Protein AF-K1SWU2-F1 (afdb_monomer_lite)

pLDDT: mean 94.84, std 8.04, range [59.47, 98.75]

InterPro domains:
  IPR012131 Histidinol dehydrogenase [PF00815] (1-43)

Structure (mmCIF, N/CA/C/O backbone):
data_AF-K1SWU2-F1
#
_entry.id   AF-K1SWU2-F1
#
loop_
_atom_site.group_PDB
_atom_site.id
_atom_site.type_symbol
_atom_site.label_atom_id
_atom_site.label_alt_id
_atom_site.label_comp_id
_atom_site.label_asym_id
_atom_site.label_entity_id
_atom_site.label_seq_id
_atom_site.pdbx_PDB_ins_code
_atom_site.Cartn_x
_atom_site.Cartn_y
_atom_site.Cartn_z
_atom_site.occupancy
_atom_site.B_iso_or_equiv
_atom_site.auth_seq_id
_atom_site.auth_comp_id
_atom_site.auth_asym_id
_atom_site.auth_atom_id
_atom_site.pdbx_PDB_model_num
ATOM 1 N N . ASP A 1 1 ? 23.758 -9.026 -23.270 1.00 59.47 1 ASP A N 1
ATOM 2 C CA . ASP A 1 1 ? 22.375 -8.524 -23.322 1.00 59.47 1 ASP A CA 1
ATOM 3 C C . ASP A 1 1 ? 22.237 -7.379 -22.318 1.00 59.47 1 ASP A C 1
ATOM 5 O O . ASP A 1 1 ? 22.821 -7.493 -21.246 1.00 59.47 1 ASP A O 1
ATOM 9 N N . PHE A 1 2 ? 21.574 -6.270 -22.666 1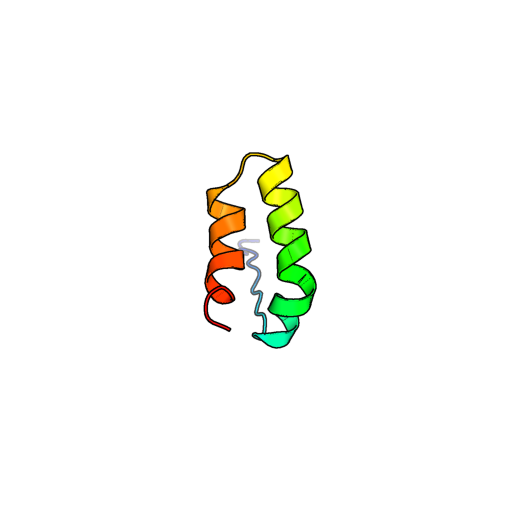.00 86.38 2 PHE A N 1
ATOM 10 C CA . PHE A 1 2 ? 21.554 -5.011 -21.883 1.00 86.38 2 PHE A CA 1
ATOM 11 C C . PHE A 1 2 ? 20.116 -4.548 -21.586 1.00 86.38 2 PHE A C 1
ATOM 13 O O . PHE A 1 2 ? 19.720 -3.427 -21.906 1.00 86.38 2 PHE A O 1
ATOM 20 N N . VAL A 1 3 ? 19.313 -5.427 -20.983 1.00 89.25 3 VAL A N 1
ATOM 21 C CA . VAL A 1 3 ? 17.895 -5.167 -20.686 1.00 89.25 3 VAL A CA 1
ATOM 22 C C . VAL A 1 3 ? 17.685 -4.902 -19.196 1.00 89.25 3 VAL A C 1
ATOM 24 O O . VAL A 1 3 ? 18.117 -5.681 -18.347 1.00 89.25 3 VAL A O 1
ATOM 27 N N . LYS A 1 4 ? 16.953 -3.828 -18.874 1.00 92.12 4 LYS A N 1
ATOM 28 C CA . LYS A 1 4 ? 16.441 -3.559 -17.521 1.00 92.12 4 LYS A CA 1
ATOM 29 C C . LYS A 1 4 ? 15.013 -4.082 -17.401 1.00 92.12 4 LYS A C 1
ATOM 31 O O . LYS A 1 4 ? 14.186 -3.797 -18.263 1.00 92.12 4 LYS A O 1
ATOM 36 N N . LYS A 1 5 ? 14.718 -4.812 -16.324 1.00 93.69 5 LYS A N 1
ATOM 37 C CA . LYS A 1 5 ? 13.361 -5.281 -16.016 1.00 93.69 5 LYS A CA 1
ATOM 38 C C . LYS A 1 5 ? 12.712 -4.339 -15.010 1.00 93.69 5 LYS A C 1
ATOM 40 O O . LYS A 1 5 ? 13.282 -4.069 -13.957 1.00 93.69 5 LYS A O 1
ATOM 45 N N . SER A 1 6 ? 11.523 -3.859 -15.341 1.00 95.69 6 SER A N 1
ATOM 46 C CA . SER A 1 6 ? 10.707 -3.018 -14.469 1.00 95.69 6 SER A CA 1
ATOM 47 C C . SER A 1 6 ? 9.286 -3.557 -14.433 1.00 95.69 6 SER A C 1
ATOM 49 O O . SER A 1 6 ? 8.812 -4.139 -15.408 1.00 95.69 6 SER A O 1
ATOM 51 N N . SER A 1 7 ? 8.624 -3.349 -13.301 1.00 95.50 7 SER A N 1
ATOM 52 C CA . SER A 1 7 ? 7.260 -3.808 -13.051 1.00 95.50 7 SER A CA 1
ATOM 53 C C . SER A 1 7 ? 6.333 -2.606 -12.927 1.00 95.50 7 SER A C 1
ATOM 55 O O . SER A 1 7 ? 6.714 -1.588 -12.352 1.00 95.50 7 SER A O 1
ATOM 57 N N . PHE A 1 8 ? 5.107 -2.743 -13.421 1.00 96.06 8 PHE A N 1
ATOM 58 C CA . PHE A 1 8 ? 4.035 -1.774 -13.214 1.00 96.06 8 PHE A CA 1
ATOM 59 C C . PHE A 1 8 ? 2.894 -2.445 -12.450 1.00 96.06 8 PHE A C 1
ATOM 61 O O . PHE A 1 8 ? 2.511 -3.566 -12.781 1.00 96.06 8 PHE A O 1
ATOM 68 N N . ILE A 1 9 ? 2.365 -1.773 -11.426 1.00 95.88 9 ILE A N 1
ATOM 69 C CA . ILE A 1 9 ? 1.243 -2.266 -10.622 1.00 95.88 9 ILE A CA 1
ATOM 70 C C . ILE A 1 9 ? 0.250 -1.125 -10.433 1.00 95.88 9 ILE A C 1
ATOM 72 O O . ILE A 1 9 ? 0.635 0.007 -10.141 1.00 95.88 9 ILE A O 1
ATOM 76 N N . TYR A 1 10 ? -1.033 -1.441 -10.581 1.00 96.69 10 TYR A N 1
ATOM 77 C CA . TYR A 1 10 ? -2.129 -0.499 -10.429 1.00 96.69 10 TYR A CA 1
ATOM 78 C C . TYR A 1 10 ? -3.283 -1.146 -9.662 1.00 96.69 10 TYR A C 1
ATOM 80 O O . TYR A 1 10 ? -3.618 -2.304 -9.902 1.00 96.69 10 TYR A O 1
ATOM 88 N N . TYR A 1 11 ? -3.906 -0.376 -8.768 1.00 97.12 11 TYR A N 1
ATOM 89 C CA . TYR A 1 11 ? -5.105 -0.775 -8.039 1.00 97.12 11 TYR A CA 1
ATOM 90 C C . TYR A 1 11 ? -6.223 0.233 -8.277 1.00 97.12 11 TYR A C 1
ATOM 92 O O . TYR A 1 11 ? -6.028 1.440 -8.125 1.00 97.12 11 TYR A O 1
ATOM 100 N N . THR A 1 12 ? -7.423 -0.273 -8.563 1.00 97.44 12 THR A N 1
ATOM 101 C CA . THR A 1 12 ? -8.639 0.524 -8.383 1.00 97.44 12 THR A CA 1
ATOM 102 C C . THR A 1 12 ? -8.878 0.755 -6.891 1.00 97.44 12 THR A C 1
ATOM 104 O O . THR A 1 12 ? -8.371 0.019 -6.040 1.00 97.44 12 THR A O 1
ATOM 107 N N . ARG A 1 13 ? -9.687 1.765 -6.555 1.00 95.56 13 ARG A N 1
ATOM 108 C CA . ARG 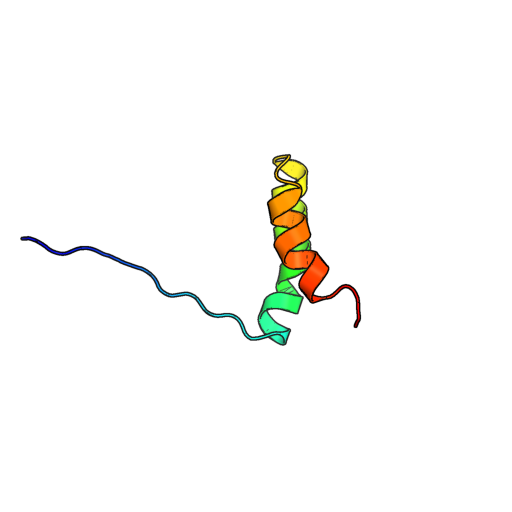A 1 13 ? -10.035 2.057 -5.158 1.00 95.56 13 ARG A CA 1
ATOM 109 C C . ARG A 1 13 ? -10.680 0.857 -4.453 1.00 95.56 13 ARG A C 1
ATOM 111 O O . ARG A 1 13 ? -10.272 0.537 -3.344 1.00 95.56 13 ARG A O 1
ATOM 118 N N . ASP A 1 14 ? -11.628 0.183 -5.111 1.00 97.25 14 ASP A N 1
ATOM 119 C CA . ASP A 1 14 ? -12.308 -1.014 -4.584 1.00 97.25 14 ASP A CA 1
ATOM 120 C C . ASP A 1 14 ? -11.331 -2.180 -4.367 1.00 97.25 14 ASP A C 1
ATOM 122 O O . ASP A 1 14 ? -11.308 -2.791 -3.300 1.00 97.25 14 ASP A O 1
ATOM 126 N N . ALA A 1 15 ? -10.457 -2.448 -5.344 1.00 98.12 15 ALA A N 1
ATOM 127 C CA . ALA A 1 15 ? -9.471 -3.517 -5.227 1.00 98.12 15 ALA A CA 1
ATOM 128 C C . ALA A 1 15 ? -8.475 -3.257 -4.088 1.00 98.12 15 ALA A C 1
ATOM 130 O O . ALA A 1 15 ? -8.189 -4.173 -3.320 1.00 98.12 15 ALA A O 1
ATOM 131 N N . LEU A 1 16 ? -7.981 -2.018 -3.944 1.00 97.62 16 LEU A N 1
ATOM 132 C CA . LEU A 1 16 ? -7.111 -1.652 -2.825 1.00 97.62 16 LEU A CA 1
ATOM 133 C C . LEU A 1 16 ? -7.863 -1.759 -1.494 1.00 97.62 16 LEU A C 1
ATOM 135 O O . LEU A 1 16 ? -7.314 -2.296 -0.538 1.00 97.62 16 LEU A O 1
ATOM 139 N N . GLY A 1 17 ? -9.125 -1.322 -1.447 1.00 97.25 17 GLY A N 1
ATOM 140 C CA . GLY A 1 17 ? -9.972 -1.394 -0.256 1.00 97.25 17 GLY A CA 1
ATOM 141 C C . GLY A 1 17 ? -10.100 -2.808 0.312 1.00 97.25 17 GLY A C 1
ATOM 142 O O . GLY A 1 17 ? -10.018 -2.986 1.524 1.00 97.25 17 GLY A O 1
ATOM 143 N N . LYS A 1 18 ? -10.195 -3.825 -0.555 1.00 97.88 18 LYS A N 1
ATOM 144 C CA . LYS A 1 18 ? -10.287 -5.243 -0.153 1.00 97.88 18 LYS A CA 1
ATOM 145 C C . LYS A 1 18 ? -9.032 -5.786 0.532 1.00 97.88 18 LYS A C 1
ATOM 147 O O . LYS A 1 18 ? -9.127 -6.775 1.251 1.00 97.88 18 LYS A O 1
ATOM 152 N N . VAL A 1 19 ? -7.866 -5.181 0.297 1.00 97.75 19 VAL A N 1
ATOM 153 C CA . VAL A 1 19 ? -6.575 -5.672 0.817 1.00 97.75 19 VAL A CA 1
ATOM 154 C C . VAL A 1 19 ? -5.881 -4.692 1.763 1.00 97.75 19 VAL A C 1
ATOM 156 O O . VAL A 1 19 ? -4.895 -5.062 2.397 1.00 97.75 19 VAL A O 1
ATOM 159 N N . GLN A 1 20 ? -6.388 -3.461 1.889 1.00 97.69 20 GLN A N 1
ATOM 160 C CA . GLN A 1 20 ? -5.729 -2.376 2.618 1.00 97.69 20 GLN A CA 1
ATOM 161 C C . GLN A 1 20 ? -5.459 -2.707 4.090 1.00 97.69 20 GLN A C 1
ATOM 163 O O . GLN A 1 20 ? -4.363 -2.445 4.579 1.00 97.69 20 GLN A O 1
ATOM 168 N N . SER A 1 21 ? -6.410 -3.368 4.759 1.00 97.56 21 SER A N 1
ATOM 169 C CA . SER A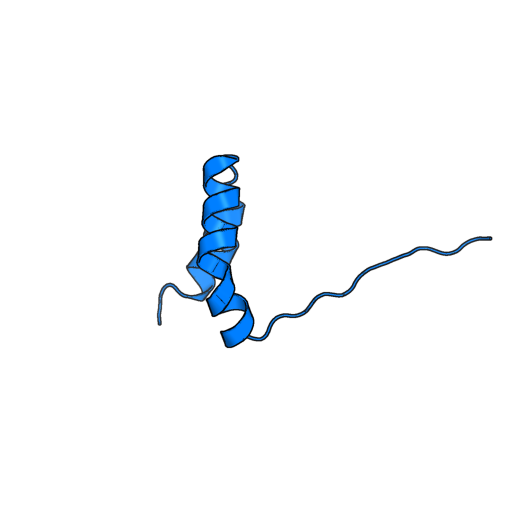 1 21 ? -6.280 -3.778 6.161 1.00 97.56 21 SER A CA 1
ATOM 170 C C . SER A 1 21 ? -5.128 -4.756 6.367 1.00 97.56 21 SER A C 1
ATOM 172 O O . SER A 1 21 ? -4.338 -4.588 7.285 1.00 97.56 21 SER A O 1
ATOM 174 N N . ARG A 1 22 ? -4.980 -5.736 5.471 1.00 98.44 22 ARG A N 1
ATOM 175 C CA . ARG A 1 22 ? -3.899 -6.725 5.529 1.00 98.44 22 ARG A CA 1
ATOM 176 C C . ARG A 1 22 ? -2.530 -6.110 5.227 1.00 98.44 22 ARG A C 1
ATOM 178 O O . ARG A 1 22 ? -1.537 -6.527 5.808 1.00 98.44 22 ARG A O 1
ATOM 185 N N . ILE A 1 23 ? -2.465 -5.131 4.321 1.00 98.12 23 ILE A N 1
ATOM 186 C CA . ILE A 1 23 ? -1.219 -4.396 4.046 1.00 98.12 23 ILE A CA 1
ATOM 187 C C . ILE A 1 23 ? -0.790 -3.606 5.285 1.00 98.12 23 ILE A C 1
ATOM 189 O O . ILE A 1 23 ? 0.381 -3.644 5.656 1.00 98.12 23 ILE A O 1
ATOM 193 N N . ALA A 1 24 ? -1.735 -2.910 5.923 1.00 98.44 24 ALA A N 1
ATOM 194 C CA . 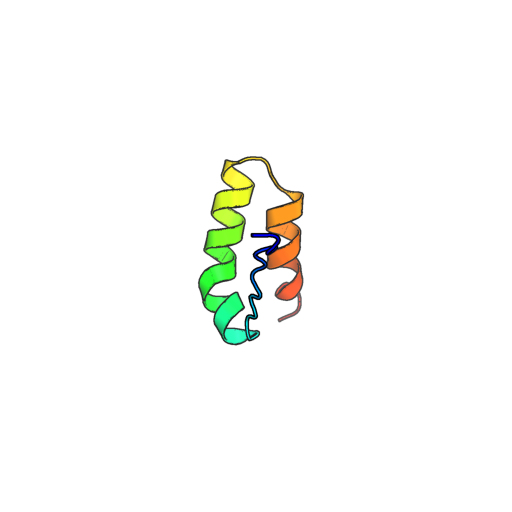ALA A 1 24 ? -1.473 -2.178 7.153 1.00 98.44 24 ALA A CA 1
ATOM 195 C C . ALA A 1 24 ? -1.033 -3.120 8.283 1.00 98.44 24 ALA A C 1
ATOM 197 O O . ALA A 1 24 ? -0.033 -2.836 8.925 1.00 98.44 24 ALA A O 1
ATOM 198 N N . ASP A 1 25 ? -1.707 -4.259 8.456 1.00 98.69 25 ASP A N 1
ATOM 199 C CA . ASP A 1 25 ? -1.380 -5.273 9.466 1.00 98.69 25 ASP A CA 1
ATOM 200 C C . ASP A 1 25 ? 0.070 -5.772 9.351 1.00 98.69 25 ASP A C 1
ATOM 202 O O . ASP A 1 25 ? 0.824 -5.731 10.322 1.00 98.69 25 ASP A O 1
ATOM 206 N N . PHE A 1 26 ? 0.512 -6.136 8.140 1.00 98.75 26 PHE A N 1
ATOM 207 C CA . PHE A 1 26 ? 1.913 -6.502 7.910 1.00 98.75 26 PHE A CA 1
ATOM 208 C C . PHE A 1 26 ? 2.874 -5.365 8.261 1.00 98.75 26 PHE A C 1
ATOM 210 O O . PHE A 1 26 ? 3.849 -5.579 8.977 1.00 98.75 26 PHE A O 1
ATOM 217 N N . ALA A 1 27 ? 2.589 -4.150 7.792 1.00 98.62 27 ALA A N 1
ATOM 218 C CA . ALA A 1 27 ? 3.455 -3.006 8.040 1.00 98.62 27 ALA A CA 1
ATOM 219 C C . ALA A 1 27 ? 3.529 -2.635 9.534 1.00 98.62 27 ALA A C 1
ATOM 221 O O . ALA A 1 27 ? 4.604 -2.282 10.009 1.00 98.62 27 ALA A O 1
ATOM 222 N N . GLU A 1 28 ? 2.435 -2.744 10.289 1.00 98.50 28 GLU A N 1
ATOM 223 C CA . GLU A 1 28 ? 2.423 -2.523 11.741 1.00 98.50 28 GLU A CA 1
ATOM 224 C C . GLU A 1 28 ? 3.26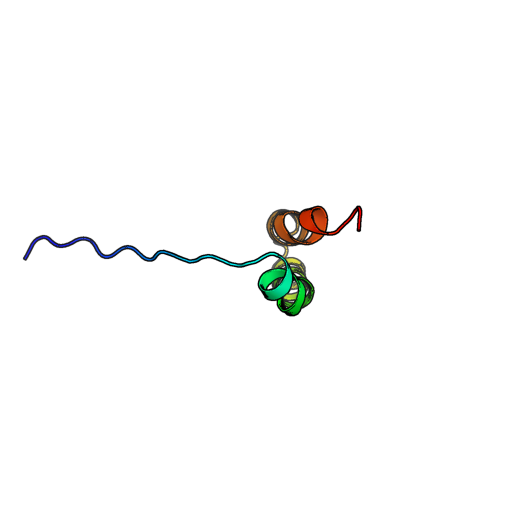4 -3.575 12.476 1.00 98.50 28 GLU A C 1
ATOM 226 O O . GLU A 1 28 ? 4.101 -3.224 13.310 1.00 98.50 28 GLU A O 1
ATOM 231 N N . HIS A 1 29 ? 3.115 -4.855 12.121 1.00 98.56 29 HIS A N 1
ATOM 232 C CA . HIS A 1 29 ? 3.907 -5.941 12.704 1.00 98.56 29 HIS A CA 1
ATOM 233 C C . HIS A 1 29 ? 5.407 -5.854 12.379 1.00 98.56 29 HIS A C 1
ATOM 235 O O . HIS A 1 29 ? 6.231 -6.330 13.159 1.00 98.56 29 HIS A O 1
ATOM 241 N N . GLU A 1 30 ? 5.769 -5.212 11.268 1.00 98.56 30 GLU A N 1
ATOM 242 C CA . GLU A 1 30 ? 7.156 -4.927 10.883 1.00 98.56 30 GLU A CA 1
ATOM 243 C C . GLU A 1 30 ? 7.695 -3.598 11.459 1.00 98.56 30 GLU A C 1
ATOM 245 O O . GLU A 1 30 ? 8.856 -3.255 11.232 1.00 98.56 30 GLU A O 1
ATOM 250 N N . GLY A 1 31 ? 6.886 -2.829 12.203 1.00 98.38 31 GLY A N 1
ATOM 251 C CA . GLY A 1 31 ? 7.269 -1.514 12.741 1.00 98.38 31 GLY A CA 1
ATOM 252 C C . GLY A 1 31 ? 7.333 -0.396 11.688 1.00 98.38 31 GLY A C 1
ATOM 253 O O . GLY A 1 31 ? 7.892 0.677 11.924 1.00 98.38 31 GLY A O 1
ATOM 254 N N . LEU A 1 32 ? 6.754 -0.619 10.507 1.00 98.56 32 LEU A N 1
ATOM 255 C CA . LEU A 1 32 ? 6.717 0.298 9.370 1.00 98.56 32 LEU A CA 1
ATOM 256 C C . LEU A 1 32 ? 5.455 1.174 9.390 1.00 98.56 32 LEU A C 1
ATOM 258 O O . LEU A 1 32 ? 4.726 1.267 8.400 1.00 98.56 32 LEU A O 1
ATOM 262 N N . HIS A 1 33 ? 5.215 1.881 10.493 1.00 98.12 33 HIS A N 1
ATOM 263 C CA . HIS A 1 33 ? 3.985 2.657 10.720 1.00 98.12 33 HIS A CA 1
ATOM 264 C C . HIS A 1 33 ? 3.652 3.652 9.592 1.00 98.12 33 HIS A C 1
ATOM 266 O O . HIS A 1 33 ? 2.494 3.827 9.213 1.00 98.12 33 HIS A O 1
ATOM 272 N N . ALA A 1 34 ? 4.665 4.283 8.984 1.00 98.50 34 ALA A N 1
ATOM 273 C CA . ALA A 1 34 ? 4.451 5.186 7.851 1.00 98.50 34 ALA A CA 1
ATOM 274 C C . ALA A 1 34 ? 3.884 4.463 6.613 1.00 98.50 34 ALA A C 1
ATOM 276 O O . ALA A 1 34 ? 3.055 5.027 5.896 1.00 98.50 34 ALA A O 1
ATOM 277 N N . HIS A 1 35 ? 4.288 3.212 6.371 1.00 98.25 35 HIS A N 1
ATOM 278 C CA . HIS A 1 35 ? 3.770 2.405 5.267 1.00 98.25 35 HIS A CA 1
ATOM 279 C C . HIS A 1 35 ? 2.317 2.006 5.526 1.00 98.25 35 HIS A C 1
ATOM 281 O O . HIS A 1 35 ? 1.486 2.195 4.635 1.00 98.25 35 HIS A O 1
ATOM 287 N N . ALA A 1 36 ? 1.989 1.568 6.748 1.00 98.5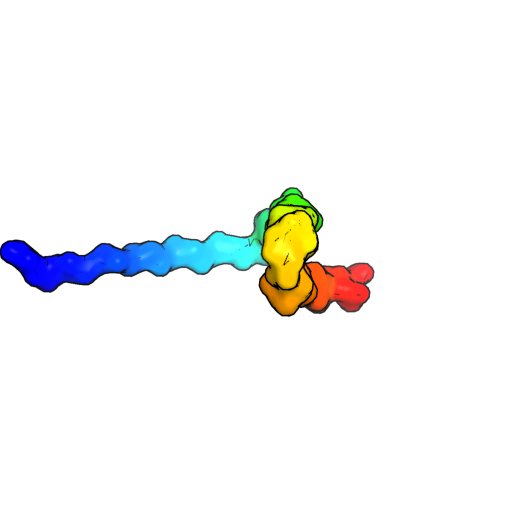0 36 ALA A N 1
ATOM 288 C CA . ALA A 1 36 ? 0.610 1.300 7.157 1.00 98.50 36 ALA A CA 1
ATOM 289 C C . ALA A 1 36 ? -0.274 2.541 6.947 1.00 98.50 36 ALA A C 1
ATOM 291 O O . ALA A 1 36 ? -1.274 2.491 6.222 1.00 98.50 36 ALA A O 1
ATOM 292 N N . LYS A 1 37 ? 0.168 3.697 7.464 1.00 98.12 37 LYS A N 1
ATOM 293 C CA . LYS A 1 37 ? -0.550 4.970 7.329 1.00 98.12 37 LYS A CA 1
ATOM 294 C C . LYS A 1 37 ? -0.733 5.411 5.877 1.00 98.12 37 LYS A C 1
ATOM 296 O O . LYS A 1 37 ? -1.782 5.953 5.537 1.00 98.12 37 LYS A O 1
ATOM 301 N N . SER A 1 38 ? 0.247 5.163 5.003 1.00 97.50 38 SER A N 1
ATOM 302 C CA . SER A 1 38 ? 0.182 5.543 3.580 1.00 97.50 38 SER A CA 1
ATOM 303 C C . SER A 1 38 ? -0.978 4.886 2.823 1.00 97.50 38 SER A C 1
ATOM 305 O O . SER A 1 38 ? -1.426 5.402 1.789 1.00 97.50 38 SER A O 1
ATOM 307 N N . VAL A 1 39 ? -1.461 3.750 3.335 1.00 97.31 39 VAL A N 1
ATOM 308 C CA . VAL A 1 39 ? -2.589 3.012 2.780 1.00 97.31 39 VAL A CA 1
ATOM 309 C C . VAL A 1 39 ? -3.876 3.386 3.511 1.00 97.31 39 VAL A C 1
ATOM 311 O O . VAL A 1 39 ? -4.835 3.764 2.839 1.00 97.31 39 VAL A O 1
ATOM 314 N N . THR A 1 40 ? -3.895 3.364 4.848 1.00 97.06 40 THR A N 1
ATOM 315 C CA . THR A 1 40 ? -5.120 3.611 5.633 1.00 97.06 40 THR A CA 1
ATOM 316 C C . THR A 1 40 ? -5.680 5.019 5.429 1.00 97.06 40 THR A C 1
ATOM 318 O O . THR A 1 40 ? -6.886 5.164 5.230 1.00 97.06 40 THR A O 1
ATOM 321 N N . ILE A 1 41 ? -4.825 6.048 5.329 1.00 97.62 41 ILE A N 1
ATOM 322 C CA . ILE A 1 41 ? -5.249 7.448 5.123 1.00 97.62 41 ILE A CA 1
ATOM 323 C C . ILE A 1 41 ? -6.085 7.652 3.854 1.00 97.62 41 ILE A C 1
ATOM 325 O O . ILE A 1 41 ? -6.908 8.561 3.772 1.00 97.62 41 ILE A O 1
ATOM 329 N N . ARG A 1 42 ? -5.928 6.779 2.853 1.00 96.25 42 ARG A N 1
ATOM 330 C CA . ARG A 1 42 ? -6.692 6.850 1.599 1.00 96.25 42 ARG A CA 1
ATOM 331 C C . ARG A 1 42 ? -8.178 6.531 1.802 1.00 96.25 42 ARG A C 1
ATOM 333 O O . ARG A 1 42 ? -8.963 6.806 0.889 1.00 96.25 42 ARG A O 1
ATOM 340 N N . PHE A 1 43 ? -8.544 5.969 2.957 1.00 95.56 43 PHE A N 1
ATOM 341 C CA . PHE A 1 43 ? -9.880 5.491 3.324 1.00 95.56 43 PHE A CA 1
ATOM 342 C C . PHE A 1 43 ? -10.444 6.166 4.597 1.00 95.56 43 PHE A C 1
ATOM 344 O O . PHE A 1 43 ? -11.569 5.867 4.965 1.00 95.56 43 PHE A O 1
ATOM 351 N N . GLU A 1 44 ? -9.721 7.090 5.251 1.00 90.62 44 GLU A N 1
ATOM 352 C CA . GLU A 1 44 ? -10.129 7.684 6.549 1.00 90.62 44 GLU A CA 1
ATOM 353 C C . GLU A 1 44 ? -11.369 8.592 6.496 1.00 90.62 44 GLU A C 1
ATOM 355 O O . GLU A 1 44 ? -12.042 8.752 7.507 1.00 90.62 44 GLU A O 1
ATOM 360 N N . ASN A 1 45 ? -11.689 9.163 5.332 1.00 82.31 45 ASN A N 1
ATOM 361 C CA . ASN A 1 45 ? -12.826 10.077 5.137 1.00 82.31 45 ASN A CA 1
ATOM 362 C C . ASN A 1 45 ? -13.938 9.454 4.278 1.00 82.31 45 ASN A C 1
ATOM 364 O O . ASN A 1 45 ? -14.539 10.140 3.448 1.00 82.31 45 ASN A O 1
ATOM 368 N N . GLN A 1 46 ? -14.128 8.140 4.383 1.00 61.44 46 GLN A N 1
ATOM 369 C CA . GLN A 1 46 ? -15.188 7.418 3.680 1.00 61.44 46 GLN A CA 1
ATOM 370 C C . GLN A 1 46 ? -16.364 7.075 4.573 1.00 61.44 46 GLN A C 1
ATOM 372 O O . GLN A 1 46 ? -16.137 6.836 5.776 1.00 61.44 46 GLN A O 1
#

Radius of gyration: 14.12 Å; chains: 1; bounding box: 38×19×36 Å

Sequence (46 aa):
DFVKKSSFIYYTRDALGKVQSRIADFAEHEGLHAHAKSVTIRFENQ

Organism: NCBI:txid408170

Secondary structure (DSSP, 8-state):
------------HHHHHHHHHHHHHHHHHTT-HHHHHHHHGGGTT-

Foldseek 3Di:
DDDDDDDDDDDDPVRLVVCLVVQLVVCVVVVNNVRNCVRVVVPPVD